Protein AF-A0A956SYV5-F1 (afdb_monomer)

Nearest PDB structures (foldseek):
  6e10-assembly1_a  TM=2.899E-01  e=5.052E+00  P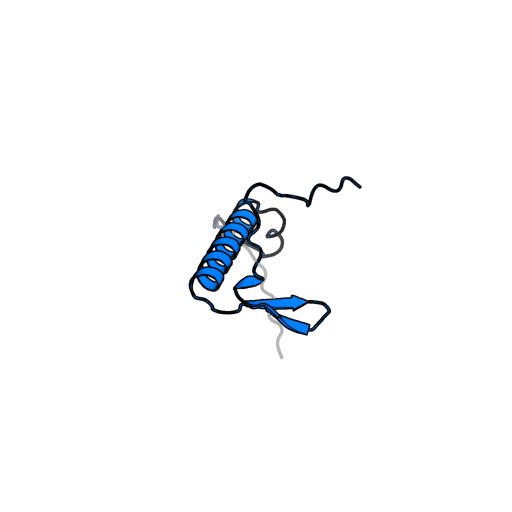lasmodium falciparum 3D7

Solvent-accessible surface area (backbone atoms only — not comparable to full-atom values): 5760 Å² total; per-residue (Å²): 138,85,85,85,83,85,82,88,88,84,93,70,93,67,81,69,76,74,80,78,57,78,87,56,66,88,78,36,66,67,58,54,49,51,50,53,52,51,51,51,53,50,52,54,50,28,39,76,68,66,38,62,46,79,44,82,54,96,94,38,83,43,78,44,50,26,90,74,63,80,77,82,62,100,80,73,77,82,75,81,68,91,128

Secondary structure (DSSP, 8-state):
---------------------GGGGGG-HHHHHHHHHHHHHHHHHHHHHT--EEEEETTEEEEEPGGG-----TT--TT----

Foldseek 3Di:
DDDDDDDDDDDDPDVPPPPVPVVCPPPDPVVVLVVLVVVLVVLVVCLVVQHWDWDDDPNDTDTDTSVRRDRDDPPDPPPPDDD

pLDDT: mean 71.03, std 23.77, range [26.34, 96.31]

Structure (mmCIF, N/CA/C/O backbone):
data_AF-A0A956SYV5-F1
#
_entry.id   AF-A0A956SYV5-F1
#
loop_
_atom_site.group_PDB
_atom_site.id
_atom_site.type_symbol
_atom_site.label_atom_id
_atom_site.label_alt_id
_atom_site.label_comp_id
_atom_site.label_asym_id
_atom_site.label_entity_id
_atom_site.label_seq_id
_atom_site.pdbx_PDB_ins_code
_atom_site.Cartn_x
_atom_site.Cartn_y
_atom_site.Cartn_z
_atom_site.occupancy
_atom_site.B_iso_or_equiv
_atom_site.auth_seq_id
_atom_site.auth_comp_id
_atom_site.auth_asym_id
_atom_site.auth_atom_id
_atom_site.pdbx_PDB_model_num
ATOM 1 N N . MET A 1 1 ? -15.063 -25.582 -49.05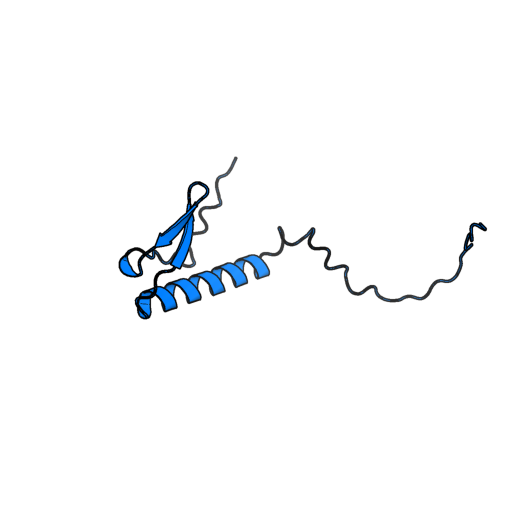5 1.00 36.75 1 MET A N 1
ATOM 2 C CA . MET A 1 1 ? -14.509 -24.556 -48.147 1.00 36.75 1 MET A CA 1
ATOM 3 C C . MET A 1 1 ? -13.037 -24.418 -48.498 1.00 36.75 1 MET A C 1
ATOM 5 O O . MET A 1 1 ? -12.318 -25.400 -48.381 1.00 36.75 1 MET A O 1
ATOM 9 N N . GLN A 1 2 ? -12.644 -23.307 -49.119 1.00 38.25 2 GLN A N 1
ATOM 10 C CA . GLN A 1 2 ? -11.377 -23.186 -49.847 1.00 38.25 2 GLN A CA 1
ATOM 11 C C . GLN A 1 2 ? -10.310 -22.523 -48.967 1.00 38.25 2 GLN A C 1
ATOM 13 O O . GLN A 1 2 ? -10.540 -21.458 -48.403 1.00 38.25 2 GLN A O 1
ATOM 18 N N . LEU A 1 3 ? -9.169 -23.198 -48.842 1.00 26.34 3 LEU A N 1
ATOM 19 C CA . LEU A 1 3 ? -7.969 -22.767 -48.130 1.00 26.34 3 LEU A CA 1
ATOM 20 C C . LEU A 1 3 ? -7.217 -21.742 -48.994 1.00 26.34 3 LEU A C 1
ATOM 22 O O . LEU A 1 3 ? -6.933 -22.027 -50.158 1.00 26.34 3 LEU A O 1
ATOM 26 N N . VAL A 1 4 ? -6.892 -20.568 -48.449 1.00 40.31 4 VAL A N 1
ATOM 27 C CA . VAL A 1 4 ? -6.099 -19.548 -49.150 1.00 40.31 4 VAL A CA 1
ATOM 28 C C . VAL A 1 4 ? -4.683 -19.531 -48.573 1.00 40.31 4 VAL A C 1
ATOM 30 O O . VAL A 1 4 ? -4.470 -19.136 -47.431 1.00 40.31 4 VAL A O 1
ATOM 33 N N . LEU A 1 5 ? -3.722 -19.987 -49.378 1.00 33.53 5 LEU A N 1
ATOM 34 C CA . LEU A 1 5 ? -2.281 -19.855 -49.159 1.00 33.53 5 LEU A CA 1
ATOM 35 C C . LEU A 1 5 ? -1.806 -18.537 -49.783 1.00 33.53 5 LEU A C 1
ATOM 37 O O . LEU A 1 5 ? -1.967 -18.349 -50.988 1.00 33.53 5 LEU A O 1
ATOM 41 N N . TYR A 1 6 ? -1.169 -17.663 -49.000 1.00 33.06 6 TYR A N 1
ATOM 42 C CA . TYR A 1 6 ? -0.458 -16.498 -49.532 1.00 33.06 6 TYR A CA 1
ATOM 43 C C . TYR A 1 6 ? 1.057 -16.732 -49.531 1.00 33.06 6 TYR A C 1
ATOM 45 O O . TYR A 1 6 ? 1.700 -16.886 -48.496 1.00 33.06 6 TYR A O 1
ATOM 53 N N . ARG A 1 7 ? 1.597 -16.773 -50.751 1.00 36.97 7 ARG A N 1
ATOM 54 C CA . ARG A 1 7 ? 3.012 -16.824 -51.137 1.00 36.97 7 ARG A CA 1
ATOM 55 C C . ARG A 1 7 ? 3.532 -15.381 -51.222 1.00 36.97 7 ARG A C 1
ATOM 57 O O . 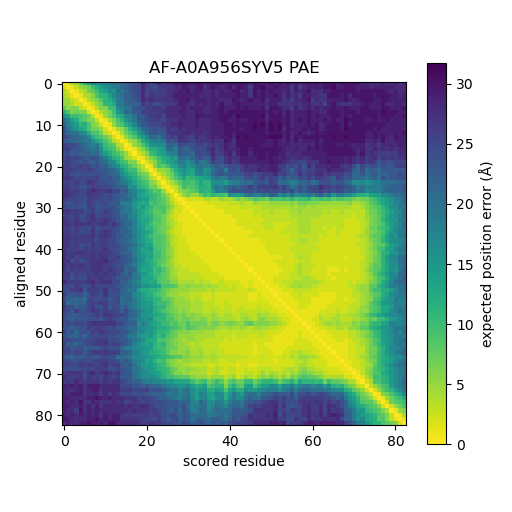ARG A 1 7 ? 2.903 -14.558 -51.877 1.00 36.97 7 ARG A O 1
ATOM 64 N N . GLY A 1 8 ? 4.634 -15.085 -50.531 1.00 40.97 8 GLY A N 1
ATOM 65 C CA . GLY A 1 8 ? 5.072 -13.715 -50.223 1.00 40.97 8 GLY A CA 1
ATOM 66 C C . GLY A 1 8 ? 5.817 -12.940 -51.314 1.00 40.97 8 GLY A C 1
ATOM 67 O O . GLY A 1 8 ? 6.048 -13.469 -52.401 1.00 40.97 8 GLY A O 1
ATOM 68 N N . LYS A 1 9 ? 6.210 -11.702 -50.949 1.00 40.12 9 LYS A N 1
ATOM 69 C CA . LYS A 1 9 ? 7.525 -11.031 -51.123 1.00 40.12 9 LYS A CA 1
ATOM 70 C C . LYS A 1 9 ? 7.340 -9.501 -51.190 1.00 40.12 9 LYS A C 1
ATOM 72 O O . LYS A 1 9 ? 6.719 -9.029 -52.125 1.00 40.12 9 LYS A O 1
ATOM 77 N N . GLU A 1 10 ? 7.878 -8.752 -50.226 1.00 34.78 10 GLU A N 1
ATOM 78 C CA . GLU A 1 10 ? 8.870 -7.679 -50.433 1.00 34.78 10 GLU A CA 1
ATOM 79 C C . GLU A 1 10 ? 9.154 -6.910 -49.139 1.00 34.78 10 GLU A C 1
ATOM 81 O O . GLU A 1 10 ? 8.303 -6.716 -48.277 1.00 34.78 10 GLU A O 1
ATOM 86 N N . VAL A 1 11 ? 10.428 -6.554 -49.027 1.00 45.09 11 VAL A N 1
ATOM 87 C CA . VAL A 1 11 ? 11.109 -5.915 -47.912 1.00 45.09 11 VAL A CA 1
ATOM 88 C C . VAL A 1 11 ? 10.815 -4.417 -47.901 1.00 45.09 11 VAL A C 1
ATOM 90 O O . VAL A 1 11 ? 11.167 -3.699 -48.831 1.00 45.09 11 VAL A O 1
ATOM 93 N N . GLY A 1 12 ? 10.211 -3.942 -46.820 1.00 34.19 12 GLY A N 1
ATOM 94 C CA . GLY A 1 12 ? 10.234 -2.542 -46.424 1.00 34.19 12 GLY A CA 1
ATOM 95 C C . GLY A 1 12 ? 10.850 -2.479 -45.037 1.00 34.19 12 GLY A C 1
ATOM 96 O O . GLY A 1 12 ? 10.397 -3.191 -44.145 1.00 34.19 12 GLY A O 1
ATOM 97 N N . VAL A 1 13 ? 11.895 -1.670 -44.861 1.00 45.28 13 VAL A N 1
ATOM 98 C CA . VAL A 1 13 ? 12.440 -1.344 -43.538 1.00 45.28 13 VAL A CA 1
ATOM 99 C C . VAL A 1 13 ? 11.390 -0.500 -42.818 1.00 45.28 13 VAL A C 1
ATOM 101 O O . VAL A 1 13 ? 11.400 0.725 -42.883 1.00 45.28 13 VAL A O 1
ATOM 104 N N . LEU A 1 14 ? 10.435 -1.164 -42.181 1.00 35.75 14 LEU A N 1
ATOM 105 C CA . LEU A 1 14 ? 9.750 -0.617 -41.028 1.00 35.75 14 LEU A CA 1
ATOM 106 C C . LEU A 1 14 ? 10.680 -0.931 -39.868 1.00 35.75 14 LEU A C 1
ATOM 108 O O . LEU A 1 14 ? 10.909 -2.089 -39.550 1.00 35.75 14 LEU A O 1
ATOM 112 N N . SER A 1 15 ? 11.291 0.095 -39.285 1.00 49.59 15 SER A N 1
ATOM 113 C CA . SER A 1 15 ? 11.814 -0.024 -37.932 1.00 49.59 15 SER A CA 1
ATOM 114 C C . SER A 1 15 ? 10.638 -0.452 -37.058 1.00 49.59 15 SER A C 1
ATOM 116 O O . SER A 1 15 ? 9.788 0.387 -36.740 1.00 49.59 15 SER A O 1
ATOM 118 N N . GLU A 1 16 ? 10.535 -1.753 -36.776 1.00 46.91 16 GLU A N 1
ATOM 119 C CA . GLU A 1 16 ? 9.583 -2.290 -35.815 1.00 46.91 16 GLU A CA 1
ATOM 120 C C . GLU A 1 16 ? 9.652 -1.401 -34.563 1.00 46.91 16 GLU A C 1
ATOM 122 O O . GLU A 1 16 ? 10.755 -1.182 -34.045 1.00 46.91 16 GLU A O 1
ATOM 127 N N . PRO A 1 17 ? 8.530 -0.822 -34.089 1.00 51.38 17 PRO A N 1
ATOM 128 C CA . PRO A 1 17 ? 8.518 -0.276 -32.745 1.00 51.38 17 PRO A CA 1
ATOM 129 C C . PRO A 1 17 ? 8.914 -1.440 -31.851 1.00 51.38 17 PRO A C 1
ATOM 131 O O . PRO A 1 17 ? 8.238 -2.467 -31.885 1.00 51.38 17 PRO A O 1
ATOM 134 N N . SER A 1 18 ? 10.054 -1.294 -31.171 1.00 49.59 18 SER A N 1
ATOM 135 C CA . SER A 1 18 ? 10.637 -2.286 -30.279 1.00 49.59 18 SER A CA 1
ATOM 136 C C . SER A 1 18 ? 9.513 -3.031 -29.591 1.00 49.59 18 SER A C 1
ATOM 138 O O . SER A 1 18 ? 8.729 -2.410 -28.870 1.00 49.59 18 SER A O 1
ATOM 140 N N . ASP A 1 19 ? 9.388 -4.315 -29.911 1.00 44.97 19 ASP A N 1
ATOM 141 C CA . ASP A 1 19 ? 8.417 -5.197 -29.298 1.00 44.97 19 ASP A CA 1
ATOM 142 C C . ASP A 1 19 ? 8.675 -5.130 -27.792 1.00 44.97 19 ASP A C 1
ATOM 144 O O . ASP A 1 19 ? 9.618 -5.718 -27.264 1.00 44.97 19 ASP A O 1
ATOM 148 N N . HIS A 1 20 ? 7.909 -4.290 -27.095 1.00 50.84 20 HIS A N 1
ATOM 149 C CA . HIS A 1 20 ? 7.888 -4.219 -25.644 1.00 50.84 20 HIS A CA 1
ATOM 150 C C . HIS A 1 20 ? 7.019 -5.378 -25.161 1.00 50.84 20 HIS A C 1
ATOM 152 O O . HIS A 1 20 ? 6.023 -5.197 -24.460 1.00 50.84 20 HIS A O 1
ATOM 158 N N . SER A 1 21 ? 7.392 -6.577 -25.597 1.00 48.41 21 SER A N 1
ATOM 159 C CA . SER A 1 21 ? 6.909 -7.838 -25.090 1.00 48.41 21 SER A CA 1
ATOM 160 C C . SER A 1 21 ? 7.147 -7.823 -23.579 1.00 48.41 21 SER A C 1
ATOM 162 O O . SER A 1 21 ? 8.253 -7.526 -23.108 1.00 48.41 21 SER A O 1
ATOM 164 N N . LEU A 1 22 ? 6.091 -8.073 -22.800 1.00 53.62 22 LEU A N 1
ATOM 165 C CA . LEU A 1 22 ? 6.117 -8.037 -21.331 1.00 53.62 22 LEU A CA 1
AT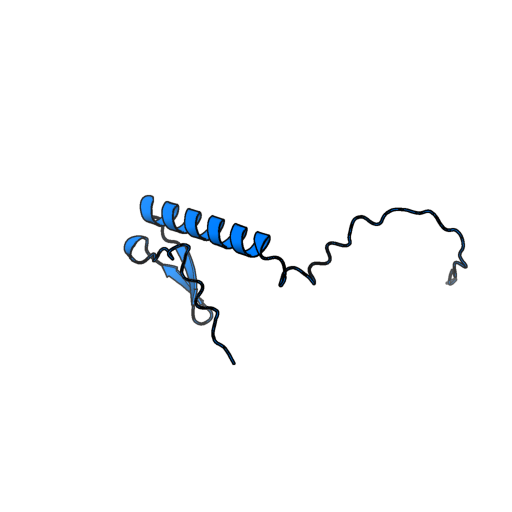OM 166 C C . LEU A 1 22 ? 7.143 -9.024 -20.735 1.00 53.62 22 LEU A C 1
ATOM 168 O O . LEU A 1 22 ? 7.419 -8.959 -19.538 1.00 53.62 22 LEU A O 1
ATOM 172 N N . GLU A 1 23 ? 7.734 -9.891 -21.565 1.00 53.88 23 GLU A N 1
ATOM 173 C CA . GLU A 1 23 ? 8.832 -10.798 -21.241 1.00 53.88 23 GLU A CA 1
ATOM 174 C C . GLU A 1 23 ? 10.063 -10.151 -20.577 1.00 53.88 23 GLU A C 1
ATOM 176 O O . GLU A 1 23 ? 10.765 -10.864 -19.869 1.00 53.88 23 GLU A O 1
ATOM 181 N N . ASN A 1 24 ? 10.324 -8.840 -20.714 1.00 51.25 24 ASN A N 1
ATOM 182 C CA . ASN A 1 24 ? 11.557 -8.222 -20.181 1.00 51.25 24 ASN A CA 1
ATOM 183 C C . ASN A 1 24 ? 11.360 -7.232 -19.015 1.00 51.25 24 ASN A C 1
ATOM 185 O O . ASN A 1 24 ? 12.253 -6.440 -18.707 1.00 51.25 24 ASN A O 1
ATOM 189 N N . LEU A 1 25 ? 10.199 -7.258 -18.345 1.00 54.22 25 LEU A N 1
ATOM 190 C CA . LEU A 1 25 ? 9.936 -6.422 -17.159 1.00 54.22 25 LEU A CA 1
ATOM 191 C C . LEU A 1 25 ? 10.857 -6.746 -15.969 1.00 54.22 25 LEU A C 1
ATOM 193 O O . LEU A 1 25 ? 11.012 -5.907 -15.084 1.00 54.22 25 LEU A O 1
ATOM 197 N N . GLN A 1 26 ? 11.459 -7.938 -15.950 1.00 56.25 26 GLN A N 1
ATOM 198 C CA . GLN A 1 26 ? 12.365 -8.380 -14.887 1.00 56.25 26 GLN A CA 1
ATOM 199 C C . GLN A 1 26 ? 13.700 -7.619 -14.870 1.00 56.25 26 GLN A C 1
ATOM 201 O O . GLN A 1 26 ? 14.228 -7.384 -13.787 1.00 56.25 26 GLN A O 1
ATOM 206 N N . ASP A 1 27 ? 14.187 -7.144 -16.020 1.00 55.53 27 ASP A N 1
ATOM 207 C CA . ASP A 1 27 ? 15.525 -6.534 -16.139 1.00 55.53 27 ASP A CA 1
ATOM 208 C C . ASP A 1 27 ? 15.490 -5.004 -16.211 1.00 55.53 27 ASP A C 1
ATOM 210 O O . ASP A 1 27 ? 16.470 -4.344 -16.567 1.00 55.53 27 ASP A O 1
ATOM 214 N N . ASN A 1 28 ? 14.338 -4.407 -15.915 1.00 67.19 28 ASN A N 1
ATOM 215 C CA . ASN A 1 28 ? 14.168 -2.974 -16.023 1.00 67.19 28 ASN A CA 1
ATOM 216 C C . ASN A 1 28 ? 14.244 -2.304 -14.642 1.00 67.19 28 ASN A C 1
ATOM 218 O O . ASN A 1 28 ? 13.231 -2.008 -14.002 1.00 67.19 28 ASN A O 1
ATOM 222 N N . GLU A 1 29 ? 15.477 -2.034 -14.199 1.00 81.12 29 GLU A N 1
ATOM 223 C CA . GLU A 1 29 ? 15.769 -1.389 -12.911 1.00 81.12 29 GLU A CA 1
ATOM 224 C C . GLU A 1 29 ? 15.020 -0.060 -12.726 1.00 81.12 29 GLU A C 1
ATOM 226 O O . GLU A 1 29 ? 14.594 0.266 -11.614 1.00 81.12 29 GLU A O 1
ATOM 231 N N . TRP A 1 30 ? 14.797 0.706 -13.803 1.00 81.25 30 TRP A N 1
ATOM 232 C CA . TRP A 1 30 ? 14.086 1.982 -13.697 1.00 81.25 30 TRP A CA 1
ATOM 233 C C . TRP A 1 30 ? 12.591 1.792 -13.428 1.00 81.25 30 TRP A C 1
ATOM 235 O O . TRP A 1 30 ? 12.015 2.581 -12.673 1.00 81.25 30 TRP A O 1
ATOM 245 N N . VAL A 1 31 ? 11.966 0.748 -13.985 1.00 85.44 31 VAL A N 1
ATOM 246 C CA . VAL A 1 31 ? 10.563 0.402 -13.703 1.00 85.44 31 VAL A CA 1
ATOM 247 C C . VAL A 1 31 ? 10.421 -0.018 -12.246 1.00 85.44 31 VAL A C 1
ATOM 249 O O . VAL A 1 31 ? 9.567 0.517 -11.536 1.00 85.44 31 VAL A O 1
ATOM 252 N N . THR A 1 32 ? 11.299 -0.900 -11.766 1.00 86.00 32 THR A N 1
ATOM 253 C CA . THR A 1 32 ? 11.310 -1.332 -10.362 1.00 86.00 32 THR A CA 1
ATOM 254 C C . THR A 1 32 ? 11.489 -0.143 -9.418 1.00 86.00 32 THR A C 1
ATOM 256 O O . THR A 1 32 ? 10.699 0.032 -8.486 1.00 86.00 32 THR A O 1
ATOM 259 N N . ALA A 1 33 ? 12.446 0.747 -9.696 1.00 86.25 33 ALA A N 1
ATOM 260 C CA . ALA A 1 33 ? 12.664 1.953 -8.900 1.00 86.25 33 ALA A CA 1
ATOM 261 C C . ALA A 1 33 ? 11.456 2.908 -8.926 1.00 86.25 33 ALA A C 1
ATOM 263 O O . ALA A 1 33 ? 11.105 3.500 -7.902 1.00 86.25 33 ALA A O 1
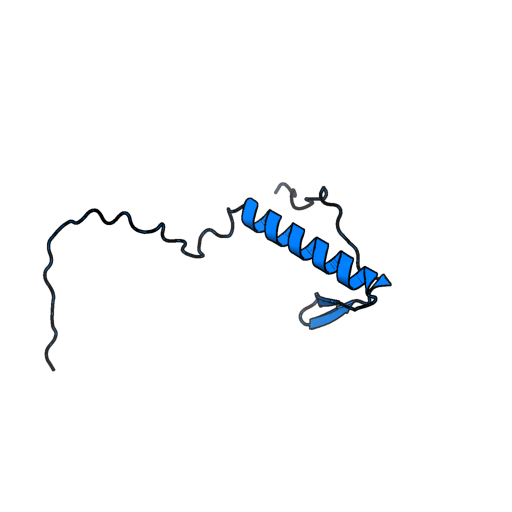ATOM 264 N N . ALA A 1 34 ? 10.791 3.066 -10.075 1.00 89.25 34 ALA A N 1
ATOM 265 C CA . ALA A 1 34 ? 9.590 3.889 -10.193 1.00 89.25 34 ALA A CA 1
ATOM 266 C C . ALA A 1 34 ? 8.423 3.317 -9.371 1.00 89.25 34 ALA A C 1
ATOM 268 O O . ALA A 1 34 ? 7.763 4.066 -8.645 1.00 89.25 34 ALA A O 1
ATOM 269 N N . ILE A 1 35 ? 8.214 1.996 -9.418 1.00 89.62 35 ILE A N 1
ATOM 270 C CA . ILE A 1 35 ? 7.187 1.305 -8.626 1.00 89.62 35 ILE A CA 1
ATOM 271 C C . ILE A 1 35 ? 7.477 1.453 -7.131 1.00 89.62 35 ILE A C 1
ATOM 273 O O . ILE A 1 35 ? 6.588 1.855 -6.381 1.00 89.62 35 ILE A O 1
ATOM 277 N N . GLN A 1 36 ? 8.715 1.212 -6.689 1.00 90.69 36 GLN A N 1
ATOM 278 C CA . GLN A 1 36 ? 9.104 1.369 -5.283 1.00 90.69 36 GLN A CA 1
ATOM 279 C C . GLN A 1 36 ? 8.885 2.804 -4.784 1.00 90.69 36 GLN A C 1
ATOM 281 O O . GLN A 1 36 ? 8.328 3.015 -3.703 1.00 90.69 36 GLN A O 1
ATOM 286 N N . ARG A 1 37 ? 9.254 3.813 -5.586 1.00 91.00 37 ARG A N 1
ATOM 287 C CA . ARG A 1 37 ? 9.006 5.229 -5.263 1.00 91.00 37 ARG A CA 1
ATOM 288 C C . ARG A 1 37 ? 7.513 5.529 -5.141 1.00 91.00 37 ARG A C 1
ATOM 290 O O . ARG A 1 37 ? 7.109 6.186 -4.180 1.00 91.00 37 ARG A O 1
ATOM 297 N N . GLY A 1 38 ? 6.701 5.038 -6.077 1.00 93.75 38 GLY A N 1
ATOM 298 C CA . GLY A 1 38 ? 5.247 5.204 -6.057 1.00 93.75 38 GLY A CA 1
ATOM 299 C C . GLY A 1 38 ? 4.602 4.547 -4.836 1.00 93.75 38 GLY A C 1
ATOM 300 O O . GLY A 1 38 ? 3.838 5.196 -4.118 1.00 93.75 38 GLY A O 1
ATOM 301 N N . ALA A 1 39 ? 4.973 3.298 -4.544 1.00 92.56 39 ALA A N 1
ATOM 302 C CA . ALA A 1 39 ? 4.510 2.567 -3.368 1.00 92.56 39 ALA A CA 1
ATOM 303 C C . ALA A 1 39 ? 4.866 3.316 -2.077 1.00 92.56 39 ALA A C 1
ATOM 305 O O . ALA A 1 39 ? 3.988 3.588 -1.259 1.00 92.56 39 ALA A O 1
ATOM 306 N N . ARG A 1 40 ? 6.119 3.765 -1.932 1.00 93.75 40 ARG A N 1
ATOM 307 C CA . ARG A 1 40 ? 6.564 4.545 -0.769 1.00 93.75 40 ARG A CA 1
ATOM 308 C C . ARG A 1 40 ? 5.742 5.820 -0.574 1.00 93.75 40 ARG A C 1
ATOM 310 O O . ARG A 1 40 ? 5.322 6.120 0.542 1.00 93.75 40 ARG A O 1
ATOM 317 N N . GLN A 1 41 ? 5.484 6.570 -1.645 1.00 94.94 41 GLN A N 1
ATOM 318 C CA . GLN A 1 41 ? 4.650 7.773 -1.573 1.00 94.94 41 GLN A CA 1
ATOM 319 C C . GLN A 1 41 ? 3.206 7.459 -1.169 1.00 94.94 41 GLN A C 1
ATOM 321 O O . GLN A 1 41 ? 2.612 8.219 -0.403 1.00 94.94 41 GLN A O 1
ATOM 326 N N . ALA A 1 42 ? 2.641 6.357 -1.662 1.00 93.94 42 ALA A N 1
ATOM 327 C CA . ALA A 1 42 ? 1.312 5.917 -1.263 1.00 93.94 42 ALA A CA 1
ATOM 328 C C . ALA A 1 42 ? 1.268 5.589 0.236 1.00 93.94 42 ALA A C 1
ATOM 330 O O . ALA A 1 42 ? 0.386 6.101 0.923 1.00 93.94 42 ALA A O 1
ATOM 331 N N . LEU A 1 43 ? 2.238 4.830 0.758 1.00 94.44 43 LEU A N 1
ATOM 332 C CA . LEU A 1 43 ? 2.328 4.494 2.185 1.00 94.44 43 LEU A CA 1
ATOM 333 C C . LEU A 1 43 ? 2.407 5.749 3.066 1.00 94.44 43 LEU A C 1
ATOM 335 O O . LEU A 1 43 ? 1.646 5.8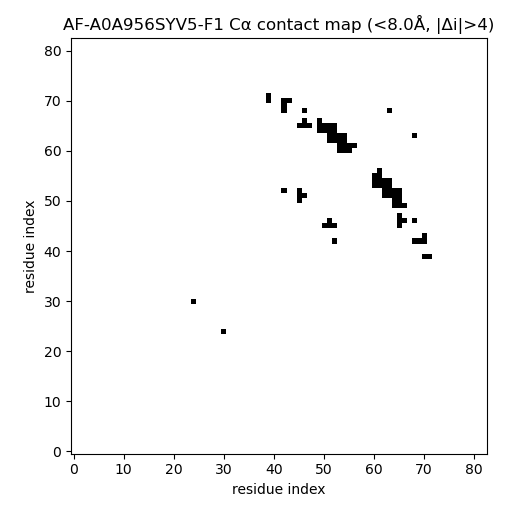71 4.023 1.00 94.44 43 LEU A O 1
ATOM 339 N N . ILE A 1 44 ? 3.256 6.719 2.698 1.00 94.75 44 ILE A N 1
ATOM 340 C CA . ILE A 1 44 ? 3.373 8.005 3.408 1.00 94.75 44 ILE A CA 1
ATOM 341 C C . ILE A 1 44 ? 2.024 8.728 3.466 1.00 94.75 44 ILE A C 1
ATOM 343 O O . ILE A 1 44 ? 1.616 9.188 4.531 1.00 94.75 44 ILE A O 1
ATOM 347 N N . LYS A 1 45 ? 1.319 8.827 2.332 1.00 95.50 45 LYS A N 1
ATOM 348 C CA . LYS A 1 45 ? 0.020 9.510 2.264 1.00 95.50 45 LYS A CA 1
ATOM 349 C C . LYS A 1 45 ? -1.032 8.810 3.119 1.00 95.50 45 LYS A C 1
ATOM 351 O O . LYS A 1 45 ? -1.731 9.478 3.869 1.00 95.50 45 LYS A O 1
ATOM 356 N N . HIS A 1 46 ? -1.133 7.487 3.029 1.00 92.94 46 HIS A N 1
ATOM 357 C CA . HIS A 1 46 ? -2.109 6.712 3.800 1.00 92.94 46 HIS A CA 1
ATOM 358 C C . HIS A 1 46 ? -1.860 6.842 5.305 1.00 92.94 46 HIS A C 1
ATOM 360 O O . HIS A 1 46 ? -2.789 7.154 6.050 1.00 92.94 46 HIS A O 1
ATOM 366 N N . LYS A 1 47 ? -0.591 6.747 5.727 1.00 93.44 47 LYS A N 1
ATOM 367 C CA . LYS A 1 47 ? -0.182 6.981 7.115 1.00 93.44 47 LYS A CA 1
ATOM 368 C C . LYS A 1 47 ? -0.549 8.387 7.598 1.00 93.44 47 LYS A C 1
ATOM 370 O O . LYS A 1 47 ? -1.158 8.531 8.650 1.00 93.44 47 LYS A O 1
ATOM 375 N N . ALA A 1 48 ? -0.243 9.419 6.810 1.00 94.31 48 ALA A N 1
ATOM 376 C CA . ALA A 1 48 ? -0.526 10.810 7.171 1.00 94.31 48 ALA A CA 1
ATOM 377 C C . ALA A 1 48 ? -2.030 11.146 7.214 1.00 94.31 48 ALA A C 1
ATOM 379 O O . ALA A 1 48 ? -2.444 11.991 8.001 1.00 94.31 48 ALA A O 1
ATOM 380 N N . MET A 1 49 ? -2.845 10.504 6.371 1.00 94.94 49 MET A N 1
ATOM 381 C CA . MET A 1 49 ? -4.296 10.726 6.315 1.00 94.94 49 MET A CA 1
ATOM 382 C C . MET A 1 49 ? -5.084 9.860 7.305 1.00 94.94 49 MET A C 1
ATOM 384 O O . MET A 1 49 ? -6.302 9.997 7.382 1.00 94.94 49 MET A O 1
ATOM 388 N N . GLY A 1 50 ? -4.428 8.949 8.028 1.00 94.94 50 GLY A N 1
ATOM 389 C CA . GLY A 1 50 ? -5.126 8.008 8.899 1.00 94.94 50 GLY A CA 1
ATOM 390 C C . GLY A 1 50 ? -5.977 6.988 8.127 1.00 94.94 50 GLY A C 1
ATOM 391 O O . GLY A 1 50 ? -6.964 6.485 8.660 1.00 94.94 50 GLY A O 1
ATOM 392 N N . VAL A 1 51 ? -5.613 6.673 6.878 1.00 96.31 51 VAL A N 1
ATOM 393 C CA . VAL A 1 51 ? -6.337 5.712 6.030 1.00 96.31 51 VAL A CA 1
ATOM 394 C C . VAL A 1 51 ? -5.580 4.378 5.990 1.00 96.31 51 VAL A C 1
ATOM 396 O O . VAL A 1 51 ? -4.381 4.383 5.709 1.00 96.31 51 VAL A O 1
ATOM 399 N N . PRO A 1 52 ? -6.237 3.233 6.252 1.00 94.69 52 PRO A N 1
ATOM 400 C CA . PRO A 1 52 ? -5.587 1.926 6.196 1.00 94.69 52 PRO A CA 1
ATOM 401 C C . PRO A 1 52 ? -5.224 1.521 4.761 1.00 94.69 52 PRO A C 1
ATOM 403 O O . PRO A 1 52 ? -5.827 1.986 3.792 1.00 94.69 52 PRO A O 1
ATOM 406 N N . ILE A 1 53 ? -4.272 0.598 4.631 1.00 95.19 53 ILE A N 1
ATOM 407 C CA . ILE A 1 53 ? -3.901 -0.024 3.350 1.00 95.19 53 ILE A CA 1
ATOM 408 C C . ILE A 1 53 ? -4.291 -1.499 3.337 1.00 95.19 53 ILE A C 1
ATOM 410 O O . ILE A 1 53 ? -4.293 -2.158 4.371 1.00 95.19 53 ILE A O 1
ATOM 414 N N . ALA A 1 54 ? -4.582 -2.036 2.157 1.00 94.81 54 ALA A N 1
ATOM 415 C CA . ALA A 1 54 ? -4.773 -3.467 1.970 1.00 94.81 54 ALA A CA 1
ATOM 416 C C . ALA A 1 54 ? -3.455 -4.111 1.529 1.00 94.81 54 ALA A C 1
ATOM 418 O O . ALA A 1 54 ? -2.852 -3.678 0.546 1.00 94.81 54 ALA A O 1
ATOM 419 N N . ILE A 1 55 ? -3.029 -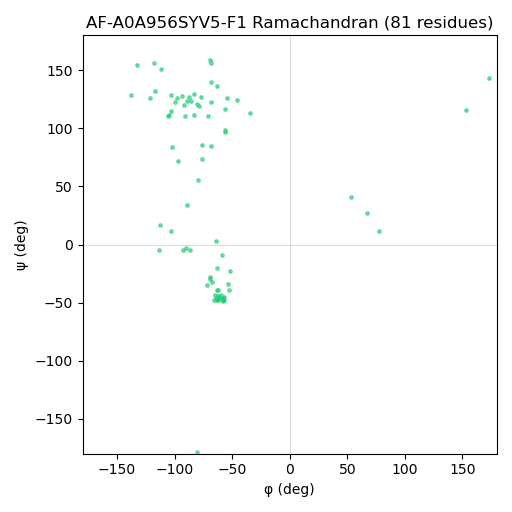5.160 2.229 1.00 93.69 55 ILE A N 1
ATOM 420 C CA . ILE A 1 55 ? -1.897 -6.001 1.835 1.00 93.69 55 ILE A CA 1
ATOM 421 C C . ILE A 1 55 ? -2.364 -7.430 1.597 1.00 93.69 55 ILE A C 1
ATOM 423 O O . ILE A 1 55 ? -3.363 -7.882 2.159 1.00 93.69 55 ILE A O 1
ATOM 427 N N . TRP A 1 56 ? -1.601 -8.163 0.796 1.00 93.88 56 TRP A N 1
ATOM 428 C CA . TRP A 1 56 ? -1.738 -9.607 0.714 1.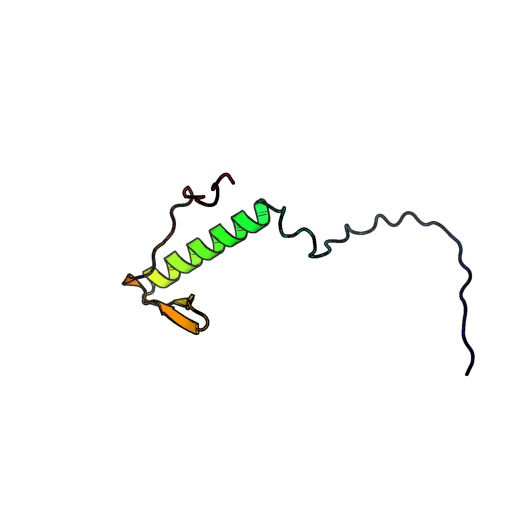00 93.88 56 TRP A CA 1
ATOM 429 C C . TRP A 1 56 ? -0.793 -10.263 1.720 1.00 93.88 56 TRP A C 1
ATOM 431 O O . TRP A 1 56 ? 0.421 -10.080 1.642 1.00 93.88 56 TRP A O 1
ATOM 441 N N . ARG A 1 57 ? -1.334 -11.030 2.666 1.00 92.75 57 ARG A N 1
ATOM 442 C CA . ARG A 1 57 ? -0.559 -11.795 3.650 1.00 92.75 57 ARG A CA 1
ATOM 443 C C . ARG A 1 57 ? -1.202 -13.168 3.804 1.00 92.75 57 ARG A C 1
ATOM 445 O O . ARG A 1 57 ? -2.410 -13.265 3.988 1.00 92.75 57 ARG A O 1
ATOM 452 N N . GLU A 1 58 ? -0.397 -14.224 3.678 1.00 92.31 58 GLU A N 1
ATOM 453 C CA . GLU A 1 58 ? -0.831 -15.616 3.908 1.00 92.31 58 GLU A CA 1
ATOM 454 C C . GLU A 1 58 ? -2.087 -16.024 3.108 1.00 92.31 58 GLU A C 1
ATOM 456 O O . GLU A 1 58 ? -2.989 -16.694 3.609 1.00 92.31 58 GLU A O 1
ATOM 461 N N . GLY A 1 59 ? -2.169 -15.595 1.844 1.00 96.00 59 GLY A N 1
ATOM 462 C CA . GLY A 1 59 ? -3.286 -15.954 0.965 1.00 96.00 59 GLY A CA 1
ATOM 463 C C . GLY A 1 59 ? -4.578 -15.171 1.217 1.00 96.00 59 GLY A C 1
ATOM 464 O O . GLY A 1 59 ? -5.627 -15.561 0.707 1.00 96.00 59 GLY A O 1
ATOM 465 N N . LYS A 1 60 ? -4.533 -14.097 2.013 1.00 95.00 60 LYS A N 1
ATOM 466 C CA . LYS A 1 60 ? -5.695 -13.266 2.341 1.00 95.00 60 LYS A CA 1
ATOM 467 C C . LYS A 1 60 ? -5.374 -11.785 2.191 1.00 95.00 60 LYS A C 1
ATOM 469 O O . LYS A 1 60 ? -4.229 -11.358 2.341 1.00 95.00 60 LYS A O 1
ATOM 474 N N . VAL A 1 61 ? -6.419 -11.000 1.945 1.00 95.31 61 VAL A N 1
ATOM 475 C CA . VAL A 1 61 ? -6.355 -9.540 2.026 1.00 95.31 61 VAL A CA 1
ATOM 476 C C . VAL A 1 61 ? -6.471 -9.135 3.493 1.00 95.31 61 VAL A C 1
ATOM 478 O O . VAL A 1 61 ? -7.461 -9.458 4.148 1.00 95.31 61 VAL A O 1
ATOM 481 N N . VAL A 1 62 ? -5.462 -8.434 4.002 1.00 95.75 62 VAL A N 1
ATOM 482 C CA . VAL A 1 62 ? -5.407 -7.906 5.369 1.00 95.75 62 VAL A CA 1
ATOM 483 C C . VAL A 1 62 ? -5.358 -6.385 5.297 1.00 95.75 62 VAL A C 1
ATOM 485 O O . VAL A 1 62 ? -4.574 -5.826 4.532 1.00 95.75 62 VAL A O 1
ATOM 488 N N . LEU A 1 63 ? -6.194 -5.712 6.087 1.00 96.25 63 LEU A N 1
ATOM 489 C CA . LEU A 1 63 ? -6.129 -4.262 6.249 1.00 96.25 63 LEU A CA 1
ATOM 490 C C . LEU A 1 63 ? -5.120 -3.921 7.344 1.00 96.25 63 LEU A C 1
ATOM 492 O O . LEU A 1 63 ? -5.258 -4.387 8.472 1.00 96.25 63 LEU A O 1
ATOM 496 N N . VAL A 1 64 ? -4.127 -3.106 7.004 1.00 95.06 64 VAL A N 1
ATOM 497 C CA . VAL A 1 64 ? -3.121 -2.592 7.936 1.00 95.06 64 VAL A CA 1
ATOM 498 C C . VAL A 1 64 ? -3.523 -1.176 8.338 1.00 95.06 64 VAL A C 1
ATOM 500 O O . VAL A 1 64 ? -3.696 -0.327 7.451 1.00 95.06 64 VAL A O 1
ATOM 503 N N . PRO A 1 65 ? -3.704 -0.900 9.639 1.00 95.44 65 PRO A N 1
ATOM 504 C CA . PRO A 1 65 ? -4.034 0.433 10.110 1.00 95.44 65 PRO A CA 1
ATOM 505 C C . PRO A 1 65 ? -2.853 1.402 9.915 1.00 95.44 65 PRO A C 1
ATOM 507 O O . PRO A 1 65 ? -1.702 0.969 9.879 1.00 95.44 65 PRO A O 1
ATOM 510 N N . PRO A 1 66 ? -3.115 2.718 9.823 1.00 93.69 66 PRO A N 1
ATOM 511 C CA . PRO A 1 66 ? -2.101 3.744 9.549 1.00 93.69 66 PRO A CA 1
ATOM 512 C C . PRO A 1 66 ? -0.885 3.700 10.481 1.00 93.69 66 PRO A C 1
ATOM 514 O O . PRO A 1 66 ? 0.249 3.893 10.038 1.00 93.69 66 PRO A O 1
ATOM 517 N N . ASP A 1 67 ? -1.119 3.426 11.763 1.00 93.44 67 ASP A N 1
ATOM 518 C CA . ASP A 1 67 ? -0.086 3.419 12.802 1.00 93.44 67 ASP A CA 1
ATOM 519 C C . ASP A 1 67 ? 0.904 2.255 12.641 1.00 93.44 67 ASP A C 1
ATOM 521 O O . ASP A 1 67 ? 2.080 2.393 12.978 1.00 93.44 67 ASP A O 1
ATOM 525 N N . GLU A 1 68 ? 0.454 1.148 12.045 1.00 94.12 68 GLU A N 1
ATOM 526 C CA . GLU A 1 68 ? 1.253 -0.052 11.769 1.00 94.12 68 GLU A CA 1
ATOM 527 C C . GLU A 1 68 ? 1.937 -0.012 10.391 1.00 94.12 68 GLU A C 1
ATOM 529 O O . GLU A 1 68 ? 2.690 -0.920 10.044 1.00 94.12 68 GLU A O 1
ATOM 534 N N . ILE A 1 69 ? 1.706 1.032 9.581 1.00 92.00 69 ILE A N 1
ATOM 535 C CA . ILE A 1 69 ? 2.370 1.167 8.280 1.00 92.00 69 ILE A CA 1
ATOM 536 C C . ILE A 1 69 ? 3.854 1.491 8.493 1.00 92.00 69 ILE A C 1
ATOM 538 O O . ILE A 1 69 ? 4.224 2.606 8.887 1.00 92.00 69 ILE A O 1
ATOM 542 N N . GLU A 1 70 ? 4.710 0.530 8.160 1.00 91.44 70 GLU A N 1
ATOM 543 C CA . GLU A 1 70 ? 6.157 0.702 8.049 1.00 91.44 70 GLU A CA 1
ATOM 544 C C . GLU A 1 70 ? 6.518 1.268 6.669 1.00 91.44 70 GLU A C 1
ATOM 546 O O . GLU A 1 70 ? 6.069 0.776 5.632 1.00 91.44 70 GLU A O 1
ATOM 551 N N . ILE A 1 71 ? 7.315 2.339 6.645 1.00 89.62 71 ILE A N 1
ATOM 552 C CA . ILE A 1 71 ? 7.769 2.970 5.403 1.00 89.62 71 ILE A CA 1
ATOM 553 C C . ILE A 1 71 ? 9.230 2.565 5.212 1.00 89.62 71 ILE A C 1
ATOM 555 O O . ILE A 1 71 ? 10.061 3.025 5.994 1.00 89.62 71 ILE A O 1
ATOM 559 N N . PRO A 1 72 ? 9.561 1.744 4.201 1.00 81.00 72 PRO A N 1
ATOM 560 C CA . PRO A 1 72 ? 10.939 1.352 3.967 1.00 81.00 72 PRO A CA 1
ATOM 561 C C . PRO A 1 72 ? 11.786 2.577 3.612 1.00 81.00 72 PRO A C 1
ATOM 563 O O . PRO A 1 72 ? 11.384 3.456 2.827 1.00 81.00 72 PRO A O 1
ATOM 566 N N . ASP A 1 73 ? 12.974 2.631 4.205 1.00 74.31 73 ASP A N 1
ATOM 567 C CA . ASP A 1 73 ? 13.993 3.594 3.829 1.00 74.31 73 ASP A CA 1
ATOM 568 C C . ASP A 1 73 ? 14.511 3.249 2.435 1.00 74.31 73 ASP A C 1
ATOM 570 O O . ASP A 1 73 ? 14.706 2.086 2.087 1.00 74.31 73 ASP A O 1
ATOM 574 N N . ALA A 1 74 ? 14.741 4.274 1.615 1.00 61.78 74 ALA A N 1
ATOM 575 C CA . ALA A 1 74 ? 15.111 4.124 0.206 1.00 61.78 74 ALA A CA 1
ATOM 576 C C . ALA A 1 74 ? 16.475 3.430 -0.028 1.00 61.78 74 ALA A C 1
ATOM 578 O O . ALA A 1 74 ? 16.915 3.347 -1.170 1.00 61.78 74 ALA A O 1
ATOM 579 N N . ALA A 1 75 ? 17.145 2.976 1.033 1.00 55.78 75 ALA A N 1
ATOM 580 C CA . ALA A 1 75 ? 18.471 2.371 1.011 1.00 55.78 75 ALA A CA 1
ATOM 581 C C . ALA A 1 75 ? 18.489 0.879 1.396 1.00 55.78 75 ALA A C 1
ATOM 583 O O . ALA A 1 75 ? 19.550 0.265 1.315 1.00 55.78 75 ALA A O 1
ATOM 584 N N . GLU A 1 76 ? 17.368 0.271 1.802 1.00 50.91 76 GLU A N 1
ATOM 585 C CA . GLU A 1 76 ? 17.361 -1.146 2.195 1.00 50.91 76 GLU A CA 1
ATOM 586 C C . GLU A 1 76 ? 16.914 -2.064 1.050 1.00 50.91 76 GLU A C 1
ATOM 588 O O . GLU A 1 76 ? 15.838 -2.660 1.073 1.0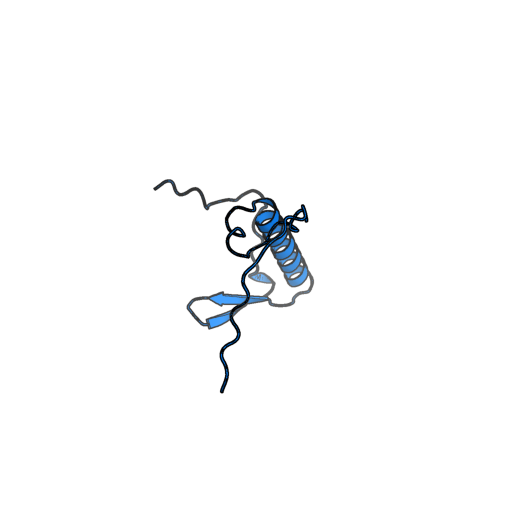0 50.91 76 GLU A O 1
ATOM 593 N N . ASP A 1 77 ? 17.784 -2.216 0.052 1.00 55.19 77 ASP A N 1
ATOM 594 C CA . ASP A 1 77 ? 17.754 -3.376 -0.837 1.00 55.19 77 ASP A CA 1
ATOM 595 C C . ASP A 1 77 ? 18.355 -4.586 -0.103 1.00 55.19 77 ASP A C 1
ATOM 597 O O . ASP A 1 77 ? 19.548 -4.881 -0.179 1.00 55.19 77 ASP A O 1
ATOM 601 N N . LYS A 1 78 ? 17.517 -5.281 0.669 1.00 49.84 78 LYS A N 1
ATOM 602 C CA . LYS A 1 78 ? 17.850 -6.582 1.269 1.00 49.84 78 LYS A CA 1
ATOM 603 C C . LYS A 1 78 ? 17.481 -7.752 0.347 1.00 49.84 78 LYS A C 1
ATOM 605 O O . LYS A 1 78 ? 17.096 -8.808 0.839 1.00 49.84 78 LYS A O 1
ATOM 610 N N . SER A 1 79 ? 17.596 -7.596 -0.976 1.00 50.72 79 SER A N 1
ATOM 611 C CA . SER A 1 79 ? 17.513 -8.730 -1.911 1.00 50.72 79 SER A CA 1
ATOM 612 C C . SER A 1 79 ? 18.872 -9.349 -2.258 1.00 50.72 79 SER A C 1
ATOM 614 O O . SER A 1 79 ? 18.915 -10.417 -2.865 1.00 50.72 79 SER A O 1
ATOM 616 N N . SER A 1 80 ? 19.988 -8.780 -1.780 1.00 52.25 80 SER A N 1
ATOM 617 C CA . SER A 1 80 ? 21.301 -9.429 -1.868 1.00 52.25 80 SER A CA 1
ATOM 618 C C . SER A 1 80 ? 21.430 -10.549 -0.824 1.00 52.25 80 SER A C 1
ATOM 620 O O . SER A 1 80 ? 22.100 -10.424 0.199 1.00 52.25 80 SER A O 1
ATOM 622 N N . THR A 1 81 ? 20.741 -11.661 -1.075 1.00 39.38 81 THR A N 1
ATOM 623 C CA . THR A 1 81 ? 21.169 -12.970 -0.580 1.00 39.38 81 THR A CA 1
ATOM 624 C C . THR A 1 81 ? 22.059 -13.566 -1.673 1.00 39.38 81 THR A C 1
ATOM 626 O O . THR A 1 81 ? 21.536 -13.883 -2.741 1.00 39.38 81 THR A O 1
ATOM 629 N N . PRO A 1 82 ? 23.383 -13.701 -1.475 1.00 43.94 82 PRO A N 1
ATOM 630 C CA . PRO A 1 82 ? 24.182 -14.534 -2.358 1.00 43.94 82 PRO A CA 1
ATOM 631 C C . PRO A 1 82 ? 23.764 -15.985 -2.112 1.00 43.94 82 PRO A C 1
ATOM 633 O O . PRO A 1 82 ? 23.826 -16.445 -0.969 1.00 43.94 82 PRO A O 1
ATOM 636 N N . HIS A 1 83 ? 23.328 -16.686 -3.159 1.00 43.59 83 HIS A N 1
ATOM 637 C CA . HIS A 1 83 ? 23.284 -18.144 -3.147 1.00 43.59 83 HIS A CA 1
ATOM 638 C C . HIS A 1 83 ? 24.352 -18.712 -4.076 1.00 43.59 83 HIS A C 1
ATOM 640 O O . HIS A 1 83 ? 24.534 -18.142 -5.175 1.00 43.59 83 HIS A O 1
#

Radius of gyration: 23.26 Å; Cα contacts (8 Å, |Δi|>4): 42; chains: 1; bounding box: 39×35×64 Å

Sequence (83 aa):
MQLVLYRGKEVGVLSEPSDHSLENLQDNEWVTAAIQRGARQALIKHKAMGVPIAIWREGKVVLVPPDEIEIPDAAEDKSSTPH

Mean predicted aligned error: 15.43 Å